Protein AF-A0A5N7ZAL5-F1 (afdb_monomer_lite)

Secondary structure (DSSP, 8-state):
-HHHHHHTT-HHHHHHHTTSTT--TT---TTS--HHHHHHT-SSS--HHHHHHHHTS---TT---GGG--HHHHHHHHT-HHHHHHHHHTT--TT---TT---HHHHHHHH-SS--HHHHHHHHTT--TT---TTS--HHHHHTSTTTTTTGGGSPP--

Structure (mmCIF, N/CA/C/O backbone):
data_AF-A0A5N7ZAL5-F1
#
_entry.id   AF-A0A5N7ZAL5-F1
#
loop_
_atom_site.group_PDB
_atom_site.id
_atom_site.type_symbol
_atom_site.label_atom_id
_atom_site.label_alt_id
_atom_site.label_comp_id
_atom_site.label_asym_id
_atom_site.label_entity_id
_atom_site.label_seq_id
_atom_site.pdbx_PDB_ins_code
_atom_site.Cartn_x
_atom_site.Cartn_y
_atom_site.Cartn_z
_atom_site.occupancy
_atom_site.B_iso_or_equiv
_atom_site.auth_seq_id
_atom_site.auth_comp_id
_atom_site.auth_asym_id
_atom_site.auth_atom_id
_atom_site.pdbx_PDB_model_num
ATOM 1 N N . MET A 1 1 ? -11.066 12.432 16.410 1.00 84.19 1 MET A N 1
ATOM 2 C CA . MET A 1 1 ? -10.609 11.643 17.571 1.00 84.19 1 MET A CA 1
ATOM 3 C C . MET A 1 1 ? -9.624 10.574 17.112 1.00 84.19 1 MET A C 1
ATOM 5 O O . MET A 1 1 ? -8.436 10.792 17.290 1.00 84.19 1 MET A O 1
ATOM 9 N N . ILE A 1 2 ? -10.057 9.547 16.366 1.00 93.25 2 ILE A N 1
ATOM 10 C CA . ILE A 1 2 ? -9.172 8.455 15.909 1.00 93.25 2 ILE A C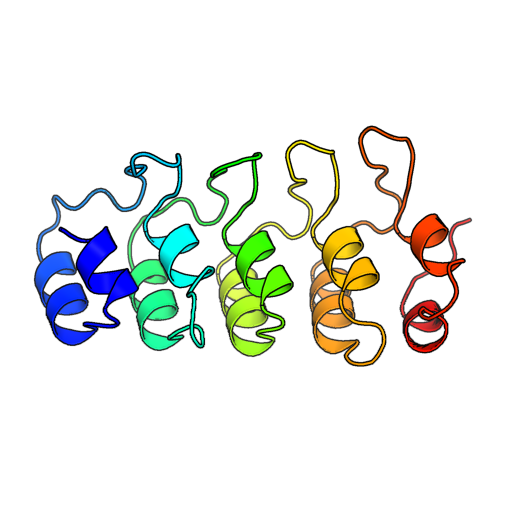A 1
ATOM 11 C C . ILE A 1 2 ? -7.933 8.910 15.117 1.00 93.25 2 ILE A C 1
ATOM 13 O O . ILE A 1 2 ? -6.821 8.481 15.402 1.00 93.25 2 ILE A O 1
ATOM 17 N N . PHE A 1 3 ? -8.080 9.867 14.194 1.00 94.62 3 PHE A N 1
ATOM 18 C CA . PHE A 1 3 ? -6.941 10.392 13.433 1.00 94.62 3 PHE A CA 1
ATOM 19 C C . PHE A 1 3 ? -5.859 11.019 14.319 1.00 94.62 3 PHE A C 1
ATOM 21 O O . PHE A 1 3 ? -4.676 10.802 14.083 1.00 94.62 3 PHE A O 1
ATOM 28 N N . SER A 1 4 ? -6.241 11.777 15.357 1.00 94.06 4 SER A N 1
ATOM 29 C CA . SER A 1 4 ? -5.247 12.396 16.240 1.00 94.06 4 SER A CA 1
ATOM 30 C C . SER A 1 4 ? -4.537 11.370 17.112 1.00 94.06 4 SER A C 1
ATOM 32 O O . SER A 1 4 ? -3.360 11.556 17.399 1.00 94.06 4 SER A O 1
ATOM 34 N N . ILE A 1 5 ? -5.240 10.308 17.512 1.00 94.62 5 ILE A N 1
ATOM 35 C CA . ILE A 1 5 ? -4.684 9.189 18.283 1.00 94.62 5 ILE A CA 1
ATOM 36 C C . ILE A 1 5 ? -3.604 8.480 17.459 1.00 94.62 5 ILE A C 1
ATOM 38 O O . ILE A 1 5 ? -2.496 8.271 17.952 1.00 94.62 5 ILE A O 1
ATOM 42 N N . ILE A 1 6 ? -3.893 8.197 16.183 1.00 95.62 6 ILE A N 1
ATOM 43 C CA . ILE A 1 6 ? -2.940 7.585 15.245 1.00 95.62 6 ILE A CA 1
ATOM 44 C C . ILE A 1 6 ? -1.721 8.491 15.041 1.00 95.62 6 ILE A C 1
ATOM 46 O O . ILE A 1 6 ? -0.596 8.049 15.244 1.00 95.62 6 ILE A O 1
ATOM 50 N N . ILE A 1 7 ? -1.927 9.778 14.731 1.00 94.19 7 ILE A N 1
ATOM 51 C CA . ILE A 1 7 ? -0.830 10.744 14.506 1.00 94.19 7 ILE A CA 1
ATOM 52 C C . ILE A 1 7 ? 0.083 10.862 15.734 1.00 94.19 7 ILE A C 1
ATOM 54 O O . ILE A 1 7 ? 1.298 11.004 15.606 1.00 94.19 7 ILE A O 1
ATOM 58 N N . LYS A 1 8 ? -0.493 10.810 16.937 1.00 94.56 8 LYS A N 1
ATOM 59 C CA . LYS A 1 8 ? 0.246 10.888 18.203 1.00 94.56 8 LYS A CA 1
ATOM 60 C C . LYS A 1 8 ? 0.810 9.539 18.664 1.00 94.56 8 LYS A C 1
ATOM 62 O O . LYS A 1 8 ? 1.398 9.489 19.741 1.00 94.56 8 LYS A O 1
ATOM 67 N N . ASN A 1 9 ? 0.649 8.468 17.883 1.00 93.62 9 ASN A N 1
ATOM 68 C CA . ASN A 1 9 ? 1.074 7.105 18.216 1.00 93.62 9 ASN A CA 1
ATOM 69 C C . ASN A 1 9 ? 0.516 6.581 19.556 1.00 93.62 9 ASN A C 1
ATOM 71 O O . ASN A 1 9 ? 1.202 5.895 20.315 1.00 93.62 9 ASN A O 1
ATOM 75 N N . GLN A 1 10 ? -0.739 6.901 19.873 1.00 95.50 10 GLN A N 1
ATOM 76 C CA . GLN A 1 10 ? -1.375 6.526 21.140 1.00 95.50 10 GLN A CA 1
ATOM 77 C C . GLN A 1 10 ? -2.030 5.136 21.051 1.00 95.50 10 GLN A C 1
ATOM 79 O O . GLN A 1 10 ? -3.248 5.009 21.130 1.00 95.50 10 GLN A O 1
ATOM 84 N N . LEU A 1 11 ? -1.220 4.080 20.897 1.00 95.44 11 LEU A N 1
ATOM 85 C CA . LEU A 1 11 ? -1.689 2.703 20.654 1.00 95.44 11 LEU A CA 1
ATOM 86 C C . LEU A 1 11 ? -2.735 2.204 21.670 1.00 95.44 11 LEU A C 1
ATOM 88 O O . LEU A 1 11 ? -3.736 1.618 21.274 1.00 95.44 11 LEU A O 1
ATOM 92 N N . ASN A 1 12 ? -2.540 2.449 22.968 1.00 96.19 12 ASN A N 1
ATOM 93 C CA . ASN A 1 12 ? -3.494 1.994 23.990 1.00 96.19 12 ASN A CA 1
ATOM 94 C C . ASN A 1 12 ? -4.850 2.703 23.872 1.00 96.19 12 ASN A C 1
ATOM 96 O O . ASN A 1 12 ? -5.886 2.058 23.974 1.00 96.19 12 ASN A O 1
ATOM 100 N N . GLU A 1 13 ? -4.833 4.013 23.613 1.00 96.12 13 GLU A N 1
ATOM 101 C CA . GLU A 1 13 ? -6.053 4.802 23.409 1.00 96.12 13 GLU A CA 1
ATOM 102 C C . GLU A 1 13 ? -6.761 4.372 22.118 1.00 96.12 13 GLU A C 1
ATOM 104 O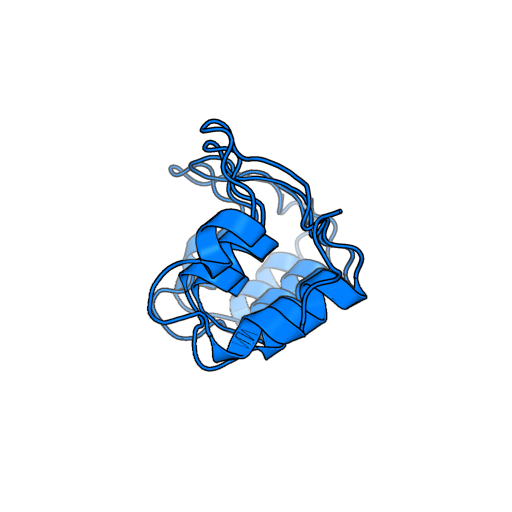 O . GLU A 1 13 ? -7.976 4.230 22.114 1.00 96.12 13 GLU A O 1
ATOM 109 N N . LEU A 1 14 ? -6.006 4.051 21.057 1.00 96.50 14 LEU A N 1
ATOM 110 C CA . LEU A 1 14 ? -6.559 3.458 19.837 1.00 96.50 14 LEU A CA 1
ATOM 111 C C . LEU A 1 14 ? -7.256 2.124 20.125 1.00 96.50 14 LEU A C 1
ATOM 113 O O . LEU A 1 14 ? -8.390 1.928 19.704 1.00 96.50 14 LEU A O 1
ATOM 117 N N . ILE A 1 15 ? -6.595 1.212 20.843 1.00 96.06 15 ILE A N 1
ATOM 118 C CA . ILE A 1 15 ? -7.163 -0.096 21.200 1.00 96.06 15 ILE A CA 1
ATOM 119 C C . ILE A 1 15 ? -8.433 0.071 22.039 1.00 96.06 15 ILE A C 1
ATOM 121 O O . ILE A 1 15 ? -9.385 -0.686 21.858 1.00 96.06 15 ILE A O 1
ATOM 125 N N . ASP A 1 16 ? -8.459 1.033 22.960 1.00 94.38 16 ASP A N 1
ATOM 126 C CA . ASP A 1 16 ? -9.639 1.314 23.775 1.00 94.38 16 ASP A CA 1
ATOM 127 C C . ASP A 1 16 ? -10.789 1.892 22.943 1.00 94.38 16 ASP A C 1
ATOM 129 O O . ASP A 1 16 ? -11.920 1.419 23.076 1.00 94.38 16 ASP A O 1
ATOM 133 N N . ASP A 1 17 ? -10.504 2.832 22.041 1.00 93.81 17 ASP A N 1
ATOM 134 C CA . ASP A 1 17 ? -11.487 3.401 21.116 1.00 93.81 17 ASP A CA 1
ATOM 135 C C . ASP A 1 17 ? -12.094 2.317 20.215 1.00 93.81 17 ASP A C 1
ATOM 137 O O . ASP A 1 17 ? -13.316 2.231 20.086 1.00 93.81 17 ASP A O 1
ATOM 141 N N . LEU A 1 18 ? -11.269 1.435 19.645 1.00 93.75 18 LEU A N 1
ATOM 142 C CA . LEU A 1 18 ? -11.706 0.372 18.728 1.00 93.75 18 LEU A CA 1
ATOM 143 C C . LEU A 1 18 ? -12.581 -0.710 19.377 1.00 93.75 18 LEU A C 1
ATOM 145 O O . LEU A 1 18 ? -13.210 -1.492 18.663 1.00 93.75 18 LEU A O 1
ATOM 149 N N . LYS A 1 19 ? -12.682 -0.754 20.712 1.00 92.31 19 LYS A N 1
ATOM 150 C CA . LYS A 1 19 ? -13.683 -1.592 21.404 1.00 92.31 19 LYS A CA 1
ATOM 151 C C . LYS A 1 19 ? -15.108 -1.086 21.182 1.00 92.31 19 LYS A C 1
ATOM 153 O O . LYS A 1 19 ? -16.060 -1.829 21.413 1.00 92.31 19 LYS A O 1
ATOM 158 N N . ASN A 1 20 ? -15.276 0.170 20.776 1.00 85.81 20 ASN A N 1
ATOM 159 C CA . ASN A 1 20 ? -16.566 0.729 20.407 1.00 85.81 20 ASN A CA 1
ATOM 160 C C . ASN A 1 20 ? -16.887 0.373 18.947 1.00 85.81 20 ASN A C 1
ATOM 162 O O . ASN A 1 20 ? -16.329 0.956 18.021 1.00 85.81 20 ASN A O 1
ATOM 166 N N . GLU A 1 21 ? -17.834 -0.545 18.742 1.00 73.06 21 GLU A N 1
ATOM 167 C CA . GLU A 1 21 ? -18.227 -1.061 17.416 1.00 73.06 21 GLU A CA 1
ATOM 168 C C . GLU A 1 21 ? -18.772 0.008 16.444 1.00 73.06 21 GLU A C 1
ATOM 170 O O . GLU A 1 21 ? -18.970 -0.272 15.267 1.00 73.06 21 GLU A O 1
ATOM 175 N N . ASN A 1 22 ? -18.998 1.244 16.903 1.00 85.25 22 ASN A N 1
ATOM 176 C CA . ASN A 1 22 ? -19.492 2.346 16.072 1.00 85.25 22 ASN A CA 1
ATOM 177 C C . ASN A 1 22 ? -18.392 3.155 15.362 1.00 85.25 22 ASN A C 1
ATOM 179 O O . ASN A 1 22 ? -18.703 4.158 14.714 1.00 85.25 22 ASN A O 1
ATOM 183 N N . ILE A 1 23 ? -17.114 2.794 15.509 1.00 90.69 23 ILE A N 1
ATOM 184 C CA . ILE A 1 23 ? -16.032 3.491 14.806 1.00 90.69 23 ILE A CA 1
ATOM 185 C C . ILE A 1 23 ? -15.996 3.059 13.340 1.00 90.69 23 ILE A C 1
ATOM 187 O O . ILE A 1 23 ? -15.694 1.914 13.018 1.00 90.69 23 ILE A O 1
ATOM 191 N N . ASP A 1 24 ? -16.239 4.014 12.444 1.00 94.25 24 ASP A N 1
ATOM 192 C CA . ASP A 1 24 ? -16.068 3.828 11.006 1.00 94.25 24 ASP A CA 1
ATOM 193 C C . ASP A 1 24 ? -14.602 4.051 10.598 1.00 94.25 24 ASP A C 1
ATOM 195 O O . ASP A 1 24 ? -14.127 5.187 10.499 1.00 94.25 24 ASP A O 1
ATOM 199 N N . LEU A 1 25 ? -13.884 2.956 10.338 1.00 96.19 25 LEU A N 1
ATOM 200 C CA . LEU A 1 25 ? -12.496 2.974 9.864 1.00 96.19 25 LEU A CA 1
ATOM 201 C C . LEU A 1 25 ? -12.338 3.343 8.385 1.00 96.19 25 LEU A C 1
ATOM 203 O O . LEU A 1 25 ? -11.210 3.462 7.907 1.00 96.19 25 LEU A O 1
ATOM 207 N N . ASN A 1 26 ? -13.439 3.580 7.674 1.00 97.00 26 ASN A N 1
ATOM 208 C CA . ASN A 1 26 ? -13.442 4.105 6.311 1.00 97.00 26 ASN A CA 1
ATOM 209 C C . ASN A 1 26 ? -13.802 5.591 6.254 1.00 97.00 26 ASN A C 1
ATOM 211 O O . ASN A 1 26 ? -13.745 6.194 5.177 1.00 97.00 26 ASN A O 1
ATOM 215 N N . GLN A 1 27 ? -14.129 6.206 7.397 1.00 96.06 27 GLN A N 1
ATOM 216 C CA . GLN A 1 27 ? -14.329 7.644 7.466 1.00 96.06 27 GLN A CA 1
ATOM 217 C C . GLN A 1 27 ? -13.069 8.352 6.963 1.00 96.06 27 GLN A C 1
ATOM 219 O O . GLN A 1 27 ? -11.949 8.019 7.347 1.00 96.06 27 GLN A O 1
ATO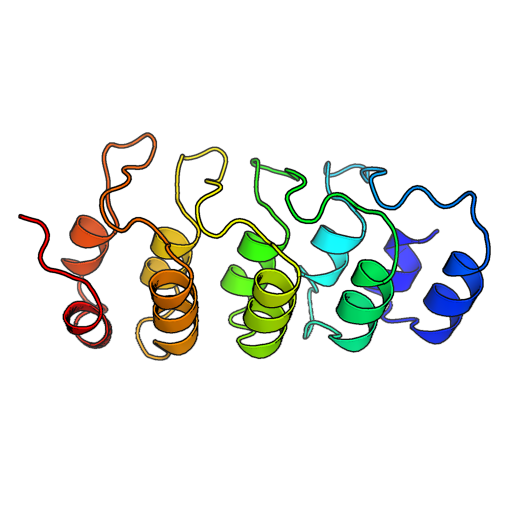M 224 N N . ARG A 1 28 ? -13.258 9.354 6.106 1.00 96.56 28 ARG A N 1
ATOM 225 C CA . ARG A 1 28 ? -12.173 10.181 5.575 1.00 96.56 28 ARG A CA 1
ATOM 226 C C . ARG A 1 28 ? -12.003 11.439 6.422 1.00 96.56 28 ARG A C 1
ATOM 228 O O . ARG A 1 28 ? -12.990 12.042 6.843 1.00 96.56 28 ARG A O 1
ATOM 235 N N . ASN A 1 29 ? -10.759 11.839 6.667 1.00 95.62 29 ASN A N 1
ATOM 236 C CA . ASN A 1 29 ? -10.450 13.143 7.250 1.00 95.62 29 ASN A CA 1
ATOM 237 C C . ASN A 1 29 ? -10.620 14.274 6.213 1.00 95.62 29 ASN A C 1
ATOM 239 O O . ASN A 1 29 ? -11.003 14.038 5.068 1.00 95.62 29 ASN A O 1
ATOM 243 N N . GLU A 1 30 ? -10.305 15.510 6.606 1.00 95.50 30 GLU A N 1
ATOM 244 C CA . GLU A 1 30 ? -10.399 16.700 5.742 1.00 95.50 30 GLU A CA 1
ATOM 245 C C . GLU A 1 30 ? -9.502 16.654 4.492 1.00 95.50 30 GLU A C 1
ATOM 247 O O . GLU A 1 30 ? -9.754 17.372 3.529 1.00 95.50 30 GLU A O 1
ATOM 252 N N . PHE A 1 31 ? -8.496 15.775 4.482 1.00 93.25 31 PHE A N 1
ATOM 253 C CA . PHE A 1 31 ? -7.609 15.537 3.345 1.00 93.25 31 PHE A CA 1
ATOM 254 C C . PHE A 1 31 ? -8.069 14.361 2.476 1.00 93.25 31 PHE A C 1
ATOM 256 O O . PHE A 1 31 ? -7.397 14.023 1.515 1.00 93.25 31 PHE A O 1
ATOM 263 N N . GLY A 1 32 ? -9.187 13.705 2.798 1.00 96.12 32 GLY A N 1
ATOM 264 C CA . GLY A 1 32 ? -9.670 12.540 2.054 1.00 96.12 32 GLY A CA 1
ATOM 265 C C . GLY A 1 32 ? -9.051 11.204 2.480 1.00 96.12 32 GLY A C 1
ATOM 266 O O . GLY A 1 32 ? -9.384 10.180 1.893 1.00 96.12 32 GLY A O 1
ATOM 267 N N . ASN A 1 33 ? -8.210 11.182 3.515 1.00 97.62 33 ASN A N 1
ATOM 268 C CA . ASN A 1 33 ? -7.498 9.988 3.974 1.00 97.62 33 ASN A CA 1
ATOM 269 C C . ASN A 1 33 ? -8.275 9.231 5.061 1.00 97.62 33 ASN A C 1
ATOM 271 O O . ASN A 1 33 ? -8.834 9.844 5.972 1.00 97.62 33 ASN A O 1
ATOM 275 N N . THR A 1 34 ? -8.268 7.898 4.996 1.00 98.31 34 THR A N 1
ATOM 276 C CA . THR A 1 34 ? -8.789 7.014 6.062 1.00 98.31 34 THR A CA 1
ATOM 277 C C . THR A 1 34 ? -7.766 6.847 7.199 1.00 98.31 34 THR A C 1
ATOM 279 O O . THR A 1 34 ? -6.589 7.176 7.016 1.00 98.31 34 THR A O 1
ATOM 282 N N . PRO A 1 35 ? -8.162 6.340 8.383 1.00 97.88 35 PRO A N 1
ATOM 283 C CA . PRO A 1 35 ? -7.242 5.987 9.464 1.00 97.88 35 PRO A CA 1
ATOM 284 C C . PRO A 1 35 ? -6.022 5.175 9.010 1.00 97.88 35 PRO A C 1
ATOM 286 O O . PRO A 1 35 ? -4.905 5.486 9.421 1.00 97.88 35 PRO A O 1
ATOM 289 N N . LEU A 1 36 ? -6.214 4.200 8.114 1.00 98.56 36 LEU A N 1
ATOM 290 C CA . LEU A 1 36 ? -5.123 3.364 7.614 1.00 98.56 36 LEU A CA 1
ATOM 291 C C . LEU A 1 36 ? -4.121 4.157 6.759 1.00 98.56 36 LEU A C 1
ATOM 293 O O . LEU A 1 36 ? -2.919 4.001 6.942 1.00 98.56 36 LEU A O 1
ATOM 297 N N . HIS A 1 37 ? -4.580 5.090 5.915 1.00 98.44 37 HIS A N 1
ATOM 298 C CA . HIS A 1 37 ? -3.672 6.002 5.202 1.00 98.44 37 HIS A CA 1
ATOM 299 C C . HIS A 1 37 ? -2.818 6.822 6.172 1.00 98.44 37 HIS A C 1
ATOM 301 O O . HIS A 1 37 ? -1.622 6.993 5.957 1.00 98.44 37 HIS A O 1
ATOM 307 N N . VAL A 1 38 ? -3.428 7.339 7.243 1.00 97.31 38 VAL A N 1
ATOM 308 C CA . VAL A 1 38 ? -2.719 8.157 8.237 1.00 97.31 38 VAL A CA 1
ATOM 309 C C . VAL A 1 38 ? -1.694 7.326 9.008 1.00 97.31 38 VAL A C 1
ATOM 311 O O . VAL A 1 38 ? -0.603 7.825 9.273 1.00 97.31 38 VAL A O 1
ATOM 314 N N . ALA A 1 39 ? -2.001 6.064 9.313 1.00 97.69 39 ALA A N 1
ATOM 315 C CA . ALA A 1 39 ? -1.044 5.143 9.921 1.00 97.69 39 ALA A CA 1
ATOM 316 C C . ALA A 1 39 ? 0.152 4.868 8.989 1.00 97.69 39 ALA A C 1
ATOM 318 O O . ALA A 1 39 ? 1.296 4.942 9.432 1.00 97.69 39 ALA A O 1
ATOM 319 N N . CYS A 1 40 ? -0.097 4.640 7.696 1.00 97.75 40 CYS A N 1
ATOM 320 C CA . CYS A 1 40 ? 0.942 4.356 6.699 1.00 97.75 40 CYS A CA 1
ATOM 321 C C . CYS A 1 40 ? 1.721 5.599 6.224 1.00 97.75 40 CYS A C 1
ATOM 323 O O . CYS A 1 40 ? 2.783 5.459 5.628 1.00 97.75 40 CYS A O 1
ATOM 325 N N . ASN A 1 41 ? 1.236 6.817 6.493 1.00 94.56 41 ASN A N 1
ATOM 326 C CA . ASN A 1 41 ? 1.886 8.076 6.106 1.00 94.56 41 ASN A CA 1
ATOM 327 C C . ASN A 1 41 ? 2.357 8.905 7.315 1.00 94.56 41 ASN A C 1
ATOM 329 O O . ASN A 1 41 ? 2.208 10.129 7.353 1.00 94.56 41 ASN A O 1
ATOM 333 N N . SER A 1 42 ? 2.921 8.243 8.327 1.00 87.31 42 SER A N 1
ATOM 334 C CA . SER A 1 42 ? 3.497 8.918 9.495 1.00 87.31 42 SER A CA 1
ATOM 335 C C . SER A 1 42 ? 4.588 9.918 9.083 1.00 87.31 42 SER A C 1
ATOM 337 O O . SER A 1 42 ? 5.398 9.665 8.187 1.00 87.31 42 SER A O 1
ATOM 339 N N . ILE A 1 43 ? 4.629 11.076 9.747 1.00 80.25 43 ILE A N 1
ATOM 340 C CA . ILE A 1 43 ? 5.735 12.041 9.599 1.00 80.25 43 ILE A CA 1
ATOM 341 C C . ILE A 1 43 ? 7.026 11.553 10.276 1.00 80.25 43 ILE A C 1
ATOM 343 O O . ILE A 1 43 ? 8.101 12.075 9.992 1.00 80.25 43 ILE A O 1
ATOM 347 N N . TYR A 1 44 ? 6.909 10.574 11.174 1.00 81.56 44 TYR A N 1
ATOM 348 C CA . TYR A 1 44 ? 8.017 9.865 11.809 1.00 81.56 44 TYR A CA 1
ATOM 349 C C . TYR A 1 44 ? 8.154 8.474 11.163 1.00 81.56 44 TYR A C 1
ATOM 351 O O . TYR A 1 44 ? 7.804 8.294 10.000 1.00 81.56 44 TYR A O 1
ATOM 359 N N . ALA A 1 45 ? 8.631 7.478 11.910 1.00 87.00 45 ALA A N 1
ATOM 360 C CA . ALA A 1 45 ? 8.489 6.080 11.513 1.00 87.00 45 ALA A CA 1
ATOM 361 C C . ALA A 1 45 ? 7.013 5.646 11.566 1.00 87.00 45 ALA A C 1
ATOM 363 O O . ALA A 1 45 ? 6.226 6.185 12.360 1.00 87.00 45 ALA A O 1
ATOM 364 N N . ILE A 1 46 ? 6.640 4.680 10.725 1.00 92.69 46 ILE A N 1
ATOM 365 C CA . ILE A 1 46 ? 5.334 4.030 10.813 1.00 92.69 46 ILE A CA 1
ATOM 366 C C . ILE A 1 46 ? 5.322 3.161 12.075 1.00 92.69 46 ILE A C 1
ATOM 368 O O . ILE A 1 46 ? 6.263 2.424 12.358 1.00 92.69 46 ILE A O 1
ATOM 372 N N . ASN A 1 47 ? 4.254 3.266 12.863 1.00 95.81 47 ASN A N 1
ATOM 373 C CA . ASN A 1 47 ? 4.021 2.361 13.980 1.00 95.81 47 ASN A CA 1
ATOM 374 C C . ASN A 1 47 ? 3.266 1.135 13.456 1.00 95.81 47 ASN A C 1
ATOM 376 O O . ASN A 1 47 ? 2.061 1.200 13.199 1.00 95.81 47 ASN A O 1
ATOM 380 N N . LYS A 1 48 ? 3.988 0.029 13.273 1.00 96.75 48 LYS A N 1
ATOM 381 C CA . LYS A 1 48 ? 3.418 -1.210 12.739 1.00 96.75 48 LYS A CA 1
ATOM 382 C C . LYS A 1 48 ? 2.322 -1.789 13.624 1.00 96.75 48 LYS A C 1
ATOM 384 O O . LYS A 1 48 ? 1.332 -2.277 13.090 1.00 96.75 48 LYS A O 1
ATOM 389 N N . GLU A 1 49 ? 2.425 -1.667 14.949 1.00 97.88 49 GLU A N 1
ATOM 390 C CA . GLU A 1 49 ? 1.387 -2.172 15.848 1.00 97.88 49 GLU A CA 1
ATOM 391 C C . GLU A 1 49 ? 0.058 -1.436 15.630 1.00 97.88 49 GLU A C 1
ATOM 393 O O . GLU A 1 49 ? -1.005 -2.048 15.708 1.00 97.88 49 GLU A O 1
ATOM 398 N N . ILE A 1 50 ? 0.095 -0.139 15.304 1.00 98.00 50 ILE A N 1
ATOM 399 C CA . ILE A 1 50 ? -1.103 0.619 14.917 1.00 98.00 50 ILE A CA 1
ATOM 400 C C . ILE A 1 50 ? -1.684 0.087 13.604 1.00 98.00 50 ILE A C 1
ATOM 402 O O . ILE A 1 50 ? -2.895 -0.114 13.527 1.00 98.00 50 ILE A O 1
ATOM 406 N N . VAL A 1 51 ? -0.849 -0.161 12.591 1.00 98.50 51 VAL A N 1
ATOM 407 C CA . VAL A 1 51 ? -1.296 -0.723 11.303 1.00 98.50 51 VAL A CA 1
ATOM 408 C C . VAL A 1 51 ? -1.958 -2.087 11.518 1.00 98.50 51 VAL A C 1
ATOM 410 O O . VAL A 1 51 ? -3.104 -2.284 11.120 1.00 98.50 51 VAL A O 1
ATOM 413 N N . GLU A 1 52 ? -1.292 -2.998 12.225 1.00 98.56 52 GLU A N 1
ATOM 414 C CA . GLU A 1 52 ? -1.816 -4.330 12.542 1.00 98.56 52 GLU A CA 1
ATOM 415 C C . GLU A 1 52 ? -3.105 -4.281 13.364 1.00 98.56 52 GLU A C 1
ATOM 417 O O . GLU A 1 52 ? -4.002 -5.099 13.162 1.00 98.56 52 GLU A O 1
ATOM 422 N N . VAL A 1 53 ? -3.211 -3.353 14.320 1.00 97.94 53 VAL A N 1
ATOM 423 C CA . VAL A 1 53 ? -4.436 -3.175 15.104 1.00 97.94 53 VAL A CA 1
ATOM 424 C C . VAL A 1 53 ? -5.581 -2.721 14.209 1.00 97.94 53 VAL A C 1
ATOM 426 O O . VAL A 1 53 ? -6.652 -3.307 14.304 1.00 97.94 53 VAL A O 1
ATOM 429 N N . LEU A 1 54 ? -5.374 -1.753 13.313 1.00 97.94 54 LEU A N 1
ATOM 430 C CA . LEU A 1 54 ? -6.420 -1.312 12.384 1.00 97.94 54 LEU A CA 1
ATOM 431 C C . LEU A 1 54 ? -6.874 -2.447 11.455 1.00 97.94 54 LEU A C 1
ATOM 433 O O . LEU A 1 54 ? -8.074 -2.642 11.284 1.00 97.94 54 LEU A O 1
ATOM 437 N N . LEU A 1 55 ? -5.936 -3.231 10.912 1.00 98.38 55 LEU A N 1
ATOM 438 C CA . LEU A 1 55 ? -6.220 -4.334 9.981 1.00 98.38 55 LEU A CA 1
ATOM 439 C C . LEU A 1 55 ? -7.010 -5.498 10.606 1.00 98.38 55 LEU A C 1
ATOM 441 O O . LEU A 1 55 ? -7.615 -6.288 9.886 1.00 98.38 55 LEU A O 1
ATOM 445 N N . LYS A 1 56 ? -7.067 -5.597 11.941 1.00 96.94 56 LYS A N 1
ATOM 446 C CA . LYS A 1 56 ? -7.915 -6.581 12.645 1.00 96.94 56 LYS A CA 1
ATOM 447 C C . LYS A 1 56 ? -9.405 -6.231 12.615 1.00 96.94 56 LYS A C 1
ATOM 449 O O . LYS A 1 56 ? -10.221 -7.041 13.055 1.00 96.94 56 LYS A O 1
ATOM 454 N N . HIS A 1 57 ? -9.764 -5.046 12.130 1.00 95.88 57 HIS A N 1
ATOM 455 C CA . HIS A 1 57 ? -11.138 -4.566 12.054 1.00 95.88 57 HIS A CA 1
ATOM 456 C C . HIS A 1 57 ? -11.595 -4.411 10.595 1.00 95.88 57 HIS A C 1
ATOM 458 O O . HIS A 1 57 ? -10.766 -4.225 9.706 1.00 95.88 57 HIS A O 1
ATOM 464 N N . PRO A 1 58 ? -12.914 -4.455 10.323 1.00 95.06 58 PRO A N 1
ATOM 465 C CA . PRO A 1 58 ? -13.432 -4.230 8.979 1.00 95.06 58 PRO A CA 1
ATOM 466 C C . PRO A 1 58 ? -13.080 -2.827 8.470 1.00 95.06 58 PRO A C 1
ATOM 468 O O . PRO A 1 58 ? -13.538 -1.821 9.014 1.00 95.06 58 PRO A O 1
ATOM 471 N N . LEU A 1 59 ? -12.290 -2.770 7.404 1.00 97.56 59 LEU A N 1
ATOM 472 C CA . LEU A 1 59 ? -11.941 -1.554 6.678 1.00 97.56 59 LEU A CA 1
ATOM 473 C C . LEU A 1 59 ? -11.673 -1.884 5.207 1.00 97.56 59 LEU A C 1
ATOM 475 O O . LEU A 1 59 ? -11.490 -3.045 4.840 1.00 97.56 59 LEU A O 1
ATOM 479 N N . ASP A 1 60 ? -11.650 -0.861 4.367 1.00 98.56 60 ASP A N 1
ATOM 480 C CA . ASP A 1 60 ? -11.188 -0.947 2.989 1.00 98.56 60 ASP A CA 1
ATOM 481 C C . ASP A 1 60 ? -9.675 -0.690 2.947 1.00 98.56 60 ASP A C 1
ATOM 483 O O . ASP A 1 60 ? -9.213 0.453 3.023 1.00 98.56 60 ASP A O 1
ATOM 487 N N . ILE A 1 61 ? -8.895 -1.770 2.843 1.00 98.75 61 ILE A N 1
ATOM 488 C CA . ILE A 1 61 ? -7.426 -1.712 2.763 1.00 98.75 61 ILE A CA 1
ATOM 489 C C . ILE A 1 61 ? -6.947 -0.997 1.491 1.00 98.75 61 ILE A C 1
ATOM 491 O O . ILE A 1 61 ? -5.851 -0.441 1.464 1.00 98.75 61 ILE A O 1
ATOM 495 N N . ASN A 1 62 ? -7.800 -0.963 0.466 1.00 98.75 62 ASN A N 1
ATOM 496 C CA . ASN A 1 62 ? -7.543 -0.400 -0.854 1.00 98.75 62 ASN A CA 1
ATOM 497 C C . ASN A 1 62 ? -8.225 0.961 -1.050 1.00 98.75 62 ASN A C 1
ATOM 499 O O . ASN A 1 62 ? -8.313 1.455 -2.178 1.00 98.75 62 ASN A O 1
ATOM 503 N N . ALA A 1 63 ? -8.700 1.576 0.039 1.00 98.56 63 ALA A N 1
ATOM 504 C CA . ALA A 1 63 ? -9.330 2.883 -0.009 1.00 98.56 63 ALA A CA 1
ATOM 505 C C . ALA A 1 63 ? -8.424 3.885 -0.736 1.00 98.56 63 ALA A C 1
ATOM 507 O O . ALA A 1 63 ? -7.216 3.913 -0.527 1.00 98.56 63 ALA A O 1
ATOM 508 N N . ARG A 1 64 ? -9.026 4.727 -1.580 1.00 98.19 64 ARG A N 1
ATOM 509 C CA . ARG A 1 64 ? -8.328 5.791 -2.316 1.00 98.19 64 ARG A CA 1
ATOM 510 C C . ARG A 1 64 ? -8.429 7.104 -1.550 1.00 98.19 64 ARG A C 1
ATOM 512 O O . ARG A 1 64 ? -9.542 7.612 -1.357 1.00 98.19 64 ARG A O 1
ATOM 519 N N . GLY A 1 65 ? -7.286 7.596 -1.082 1.00 97.12 65 GLY A N 1
ATOM 520 C CA . GLY A 1 65 ? -7.128 8.829 -0.319 1.00 97.12 65 GLY A CA 1
ATOM 521 C C . GLY A 1 65 ? -6.949 10.071 -1.194 1.00 97.12 65 GLY A C 1
ATOM 522 O O . GLY A 1 65 ? -7.551 10.193 -2.264 1.00 97.12 65 GLY A O 1
ATOM 523 N N . ILE A 1 66 ? -6.128 11.015 -0.724 1.00 96.38 66 ILE A N 1
ATOM 524 C CA . ILE A 1 66 ? -5.703 12.167 -1.538 1.00 96.38 66 ILE A CA 1
ATOM 525 C C . ILE A 1 66 ? -4.893 11.696 -2.747 1.00 96.38 66 ILE A C 1
ATOM 527 O O . ILE A 1 66 ? -4.103 10.760 -2.640 1.00 96.38 66 ILE A O 1
ATOM 531 N N . ASP A 1 67 ? -5.119 12.342 -3.894 1.00 96.62 67 ASP A N 1
ATOM 532 C CA . ASP A 1 67 ? -4.507 11.997 -5.183 1.00 96.62 67 ASP A CA 1
ATOM 533 C C . ASP A 1 67 ? -4.667 10.524 -5.555 1.00 96.62 67 ASP A C 1
ATOM 535 O O . ASP A 1 67 ? -3.847 9.969 -6.285 1.00 96.62 67 ASP A O 1
ATOM 539 N N . ASP A 1 68 ? -5.755 9.906 -5.080 1.00 97.81 68 ASP A N 1
ATOM 540 C CA . ASP A 1 68 ? -6.100 8.513 -5.331 1.00 97.81 68 ASP A CA 1
ATOM 541 C C . ASP A 1 68 ? -5.092 7.481 -4.775 1.00 97.81 68 ASP A C 1
ATOM 543 O O . ASP A 1 68 ? -5.190 6.285 -5.065 1.00 97.81 68 ASP A O 1
ATOM 547 N N . CYS A 1 69 ? -4.157 7.927 -3.933 1.00 98.19 69 CYS A N 1
ATOM 548 C CA . CYS A 1 69 ? -3.150 7.087 -3.294 1.00 98.19 69 CYS A CA 1
ATOM 549 C C . CYS A 1 69 ? -3.780 6.132 -2.275 1.00 98.19 69 CYS A C 1
ATOM 551 O O . CYS A 1 69 ? -4.671 6.525 -1.522 1.00 98.19 69 CYS A O 1
ATOM 553 N N . THR A 1 70 ? -3.286 4.894 -2.221 1.00 98.69 70 THR A N 1
ATOM 554 C CA . THR A 1 70 ? -3.704 3.866 -1.253 1.00 98.69 70 THR A CA 1
ATOM 555 C C . THR A 1 70 ? -2.819 3.875 0.002 1.00 98.69 70 THR A C 1
ATOM 557 O O . THR A 1 70 ? -1.745 4.488 0.009 1.00 98.69 70 THR A O 1
ATOM 560 N N . PRO A 1 71 ? -3.187 3.158 1.080 1.00 98.62 71 PRO A N 1
ATOM 561 C CA . PRO A 1 71 ? -2.277 2.939 2.202 1.00 98.62 71 PRO A CA 1
ATOM 562 C C . PRO A 1 71 ? -0.965 2.254 1.789 1.00 98.62 71 PRO A C 1
ATOM 564 O O . PRO A 1 71 ? 0.096 2.627 2.290 1.00 98.62 71 PRO A O 1
ATOM 567 N N . LEU A 1 72 ? -1.022 1.321 0.828 1.00 98.69 72 LEU A N 1
ATOM 568 C CA . LEU A 1 72 ? 0.161 0.666 0.260 1.00 98.69 72 LEU A CA 1
ATOM 569 C C . LEU A 1 72 ? 1.091 1.674 -0.425 1.00 98.69 72 LEU A C 1
ATOM 571 O O . LEU A 1 72 ? 2.292 1.650 -0.168 1.00 98.69 72 LEU A O 1
ATOM 575 N N . TYR A 1 73 ? 0.544 2.603 -1.218 1.00 98.00 73 TYR A N 1
ATOM 576 C CA . TYR A 1 73 ? 1.328 3.685 -1.824 1.00 98.00 73 TYR A CA 1
ATOM 577 C C . TYR A 1 73 ? 2.112 4.472 -0.765 1.00 98.00 73 TYR A C 1
ATOM 579 O O . TYR A 1 73 ? 3.301 4.735 -0.937 1.00 98.00 73 TYR A O 1
ATOM 587 N N . TYR A 1 74 ? 1.475 4.821 0.358 1.00 97.19 74 TYR A N 1
ATOM 588 C CA . TYR A 1 74 ? 2.157 5.555 1.424 1.00 97.19 74 TYR A CA 1
ATOM 589 C C . TYR A 1 74 ? 3.251 4.741 2.112 1.00 97.19 74 TYR A C 1
ATOM 591 O O . TYR A 1 74 ? 4.333 5.281 2.328 1.00 97.19 74 TYR A O 1
ATOM 599 N N . ALA A 1 75 ? 3.008 3.464 2.413 1.00 97.19 75 ALA A N 1
ATOM 600 C CA . ALA A 1 75 ? 4.025 2.593 3.003 1.00 97.19 75 ALA A CA 1
ATOM 601 C C . ALA A 1 75 ? 5.248 2.441 2.081 1.00 97.19 75 ALA A C 1
ATOM 603 O O . ALA A 1 75 ? 6.385 2.553 2.544 1.00 97.19 75 ALA A O 1
ATOM 604 N N . ILE A 1 76 ? 5.013 2.295 0.770 1.00 96.56 76 ILE A N 1
ATOM 605 C CA . ILE A 1 76 ? 6.068 2.292 -0.251 1.00 96.56 76 ILE A CA 1
ATOM 606 C C . ILE A 1 76 ? 6.819 3.617 -0.232 1.00 96.56 76 ILE A C 1
ATOM 608 O O . ILE A 1 76 ? 8.034 3.609 -0.118 1.00 96.56 76 ILE A O 1
ATOM 612 N N . GLY A 1 77 ? 6.122 4.755 -0.246 1.00 94.06 77 GLY A N 1
ATOM 613 C CA . GLY A 1 77 ? 6.756 6.075 -0.208 1.00 94.06 77 GLY A CA 1
ATOM 614 C C . GLY A 1 77 ? 7.598 6.351 1.045 1.00 94.06 77 GLY A C 1
ATOM 615 O O . GLY A 1 77 ? 8.410 7.276 1.053 1.00 94.06 77 GLY A O 1
ATOM 616 N N . LYS A 1 78 ? 7.416 5.564 2.111 1.00 92.81 78 LYS A N 1
ATOM 617 C CA . LYS A 1 78 ? 8.232 5.607 3.334 1.00 92.81 78 LYS A CA 1
ATOM 618 C C . LYS A 1 78 ? 9.393 4.614 3.333 1.00 92.81 78 LYS A C 1
ATOM 620 O O . LYS A 1 78 ? 10.250 4.730 4.205 1.00 92.81 78 LYS A O 1
ATOM 625 N N . GLY A 1 79 ? 9.432 3.675 2.389 1.00 93.56 79 GLY A N 1
ATOM 626 C CA . GLY A 1 79 ? 10.446 2.621 2.331 1.00 93.56 79 GLY A CA 1
ATOM 627 C C . GLY A 1 79 ? 10.335 1.614 3.475 1.00 93.56 79 GLY A C 1
ATOM 628 O O . GLY A 1 79 ? 11.334 1.021 3.870 1.00 93.56 79 GLY A O 1
ATOM 629 N N . ASP A 1 80 ? 9.147 1.462 4.067 1.00 94.44 80 ASP A N 1
ATOM 630 C CA . ASP A 1 80 ? 8.950 0.563 5.203 1.00 94.44 80 ASP A CA 1
ATOM 631 C C . ASP A 1 80 ? 8.604 -0.846 4.709 1.00 94.44 80 ASP A C 1
ATOM 633 O O . ASP A 1 80 ? 7.436 -1.200 4.531 1.00 94.44 80 ASP A O 1
ATOM 637 N N . ASN A 1 81 ? 9.647 -1.641 4.462 1.00 95.31 81 ASN A N 1
ATOM 638 C CA . ASN A 1 81 ? 9.535 -3.004 3.934 1.00 95.31 81 ASN A CA 1
ATOM 639 C C . ASN A 1 81 ? 8.597 -3.885 4.783 1.00 95.31 81 ASN A C 1
ATOM 641 O O . ASN A 1 81 ? 7.857 -4.701 4.236 1.00 95.31 81 ASN A O 1
ATOM 645 N N . GLU A 1 82 ? 8.606 -3.712 6.111 1.00 96.88 82 GLU A N 1
ATOM 646 C CA . GLU A 1 82 ? 7.776 -4.499 7.030 1.00 96.88 82 GLU A CA 1
ATOM 647 C C . GLU A 1 82 ? 6.296 -4.127 6.881 1.00 96.88 82 GLU A C 1
ATOM 649 O O . GLU A 1 82 ? 5.447 -5.005 6.738 1.00 96.88 82 GLU A O 1
ATOM 654 N N . VAL A 1 83 ? 5.971 -2.833 6.838 1.00 98.25 83 VAL A N 1
ATOM 655 C CA . VAL A 1 83 ? 4.581 -2.380 6.665 1.00 98.25 83 VAL A CA 1
ATOM 656 C C . VAL A 1 83 ? 4.053 -2.692 5.265 1.00 98.25 83 VAL A C 1
ATOM 658 O O . VAL A 1 83 ? 2.884 -3.055 5.129 1.00 98.25 83 VAL A O 1
ATOM 661 N N . VAL A 1 84 ? 4.892 -2.599 4.229 1.00 98.25 84 VAL A N 1
ATOM 662 C CA . VAL A 1 84 ? 4.534 -3.036 2.869 1.00 98.25 84 VAL A CA 1
ATOM 663 C C . VAL A 1 84 ? 4.142 -4.513 2.872 1.00 98.25 84 VAL A C 1
ATOM 665 O O . VAL A 1 84 ? 3.062 -4.846 2.382 1.00 98.25 84 VAL A O 1
ATOM 668 N N . GLN A 1 85 ? 4.961 -5.379 3.479 1.00 98.50 85 GLN A N 1
ATOM 669 C CA . GLN A 1 85 ? 4.645 -6.802 3.608 1.00 98.50 85 GLN A CA 1
ATOM 670 C C . GLN A 1 85 ? 3.329 -7.022 4.364 1.00 98.50 85 GLN A C 1
ATOM 672 O O . GLN A 1 85 ? 2.466 -7.746 3.877 1.00 98.50 85 GLN A O 1
ATOM 677 N N . ILE A 1 86 ? 3.135 -6.355 5.509 1.00 98.75 86 ILE A N 1
ATOM 678 C CA . ILE A 1 86 ? 1.907 -6.472 6.314 1.00 98.75 86 ILE A CA 1
ATOM 679 C C . ILE A 1 86 ? 0.666 -6.124 5.484 1.00 98.75 86 ILE A C 1
ATOM 681 O O . ILE A 1 86 ? -0.339 -6.831 5.554 1.00 98.75 86 ILE A O 1
ATOM 685 N N . LEU A 1 87 ? 0.705 -5.044 4.701 1.00 98.81 87 LEU A N 1
ATOM 686 C CA . LEU A 1 87 ? -0.430 -4.641 3.870 1.00 98.81 87 LEU A CA 1
ATOM 687 C C . LEU A 1 87 ? -0.719 -5.669 2.769 1.00 98.81 87 LEU A C 1
ATOM 689 O O . LEU A 1 87 ? -1.878 -6.039 2.580 1.00 98.81 87 LEU A O 1
ATOM 693 N N . ILE A 1 88 ? 0.316 -6.154 2.080 1.00 98.75 88 ILE A N 1
ATOM 694 C CA . ILE A 1 88 ? 0.189 -7.179 1.033 1.00 98.75 88 ILE A CA 1
ATOM 695 C C . ILE A 1 88 ? -0.387 -8.479 1.613 1.00 98.75 88 ILE A C 1
ATOM 697 O O . ILE A 1 88 ? -1.363 -9.006 1.078 1.00 98.75 88 ILE A O 1
ATOM 701 N N . ASP A 1 89 ? 0.126 -8.938 2.757 1.00 98.62 89 ASP A N 1
ATOM 702 C CA . ASP A 1 89 ? -0.350 -10.146 3.449 1.00 98.62 89 ASP A CA 1
ATOM 703 C C . 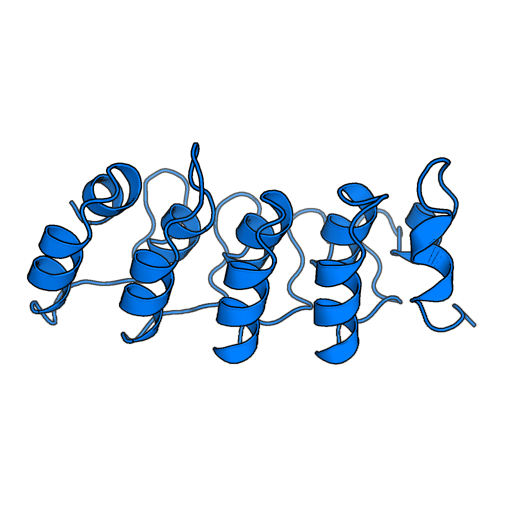ASP A 1 89 ? -1.825 -10.045 3.874 1.00 98.62 89 ASP A C 1
ATOM 705 O O . ASP A 1 89 ? -2.514 -11.058 4.003 1.00 98.62 89 ASP A O 1
ATOM 709 N N . ASN A 1 90 ? -2.327 -8.821 4.072 1.00 98.69 90 ASN A N 1
ATOM 710 C CA . ASN A 1 90 ? -3.724 -8.537 4.406 1.00 98.69 90 ASN A CA 1
ATOM 711 C C . ASN A 1 90 ? -4.584 -8.173 3.179 1.00 98.69 90 ASN A C 1
ATOM 713 O O . ASN A 1 90 ? -5.726 -7.737 3.334 1.00 98.69 90 ASN A O 1
ATOM 717 N N . GLY A 1 91 ? -4.076 -8.389 1.962 1.00 98.31 91 GLY A N 1
ATOM 718 C CA . GLY A 1 91 ? -4.846 -8.271 0.722 1.00 98.31 91 GLY A CA 1
ATOM 719 C C . GLY A 1 91 ? -4.850 -6.880 0.086 1.00 98.31 91 GLY A C 1
ATOM 720 O O . GLY A 1 91 ? -5.780 -6.560 -0.660 1.00 98.31 91 GLY A O 1
ATOM 721 N N . ALA A 1 92 ? -3.844 -6.047 0.365 1.00 98.75 92 ALA A N 1
ATOM 722 C CA . ALA A 1 92 ? -3.643 -4.819 -0.395 1.00 98.75 92 ALA A CA 1
ATOM 723 C C . ALA A 1 92 ? -3.357 -5.151 -1.869 1.00 98.75 92 ALA A C 1
ATOM 725 O O . ALA A 1 92 ? -2.517 -5.995 -2.179 1.00 98.75 92 ALA A O 1
ATOM 726 N N . ASP A 1 93 ? -4.054 -4.479 -2.780 1.00 98.75 93 ASP A N 1
ATOM 727 C CA . ASP A 1 93 ? -3.869 -4.657 -4.217 1.00 98.75 93 ASP A CA 1
ATOM 728 C C . ASP A 1 93 ? -2.626 -3.885 -4.682 1.00 98.75 93 ASP A C 1
ATOM 730 O O . ASP A 1 93 ? -2.558 -2.653 -4.624 1.00 98.75 93 ASP A O 1
ATOM 734 N N . VAL A 1 94 ? -1.635 -4.639 -5.161 1.00 98.69 94 VAL A N 1
ATOM 735 C CA . VAL A 1 94 ? -0.325 -4.143 -5.605 1.00 98.69 94 VAL A CA 1
ATOM 736 C C . VAL A 1 94 ? -0.353 -3.416 -6.954 1.00 98.69 94 VAL A C 1
ATOM 738 O O . VAL A 1 94 ? 0.681 -2.909 -7.387 1.00 98.69 94 VAL A O 1
ATOM 741 N N . ASN A 1 95 ? -1.510 -3.337 -7.618 1.00 98.38 95 ASN A N 1
ATOM 742 C CA . ASN A 1 95 ? -1.665 -2.726 -8.940 1.00 98.38 95 ASN A CA 1
ATOM 743 C C . ASN A 1 95 ? -2.528 -1.457 -8.949 1.00 98.38 95 ASN A C 1
ATOM 745 O O . ASN A 1 95 ? -2.664 -0.834 -10.003 1.00 98.38 95 ASN A O 1
ATOM 749 N N . ILE A 1 96 ? -3.107 -1.038 -7.817 1.00 98.50 96 ILE A N 1
ATOM 750 C CA . ILE A 1 96 ? -3.958 0.162 -7.781 1.00 98.50 96 ILE A CA 1
ATOM 751 C C . ILE A 1 96 ? -3.114 1.417 -8.033 1.00 98.50 96 ILE A C 1
ATOM 753 O O . ILE A 1 96 ? -2.269 1.749 -7.198 1.00 98.50 96 ILE A O 1
ATOM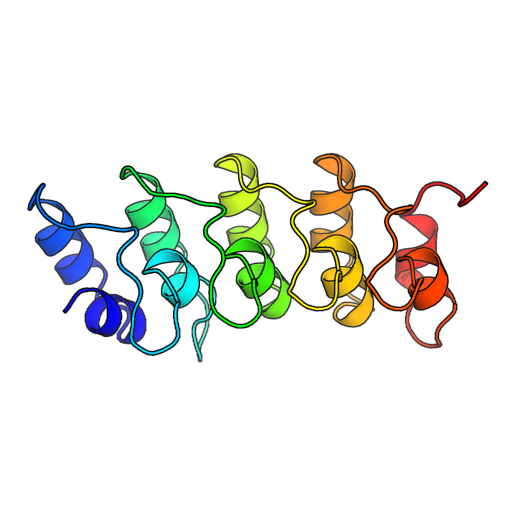 757 N N . PRO A 1 97 ? -3.358 2.159 -9.130 1.00 98.06 97 PRO A N 1
ATOM 758 C CA . PRO A 1 97 ? -2.558 3.326 -9.446 1.00 98.06 97 PRO A CA 1
ATOM 759 C C . PRO A 1 97 ? -3.046 4.582 -8.716 1.00 98.06 97 PRO A C 1
ATOM 761 O O . PRO A 1 97 ? -4.240 4.712 -8.410 1.00 98.06 97 PRO A O 1
ATOM 764 N N . ASP A 1 98 ? -2.139 5.535 -8.513 1.00 98.06 98 ASP A N 1
ATOM 765 C CA . ASP A 1 98 ? -2.472 6.897 -8.079 1.00 98.06 98 ASP A CA 1
ATOM 766 C C . ASP A 1 98 ? -3.270 7.671 -9.160 1.00 98.06 98 ASP A C 1
ATOM 768 O O . ASP A 1 98 ? -3.585 7.159 -10.242 1.00 98.06 98 ASP A O 1
ATOM 772 N N . SER A 1 99 ? -3.604 8.934 -8.890 1.00 98.19 99 SER A N 1
ATOM 773 C CA . SER A 1 99 ? -4.323 9.813 -9.832 1.00 98.19 99 SER A CA 1
ATOM 774 C C . SER A 1 99 ? -3.550 10.121 -11.122 1.00 98.19 99 SER A C 1
ATOM 776 O O . SER A 1 99 ? -4.151 10.506 -12.131 1.00 98.19 99 SER A O 1
ATOM 778 N N . TYR A 1 100 ? -2.231 9.924 -11.132 1.00 97.69 100 TYR A N 1
ATOM 779 C CA . TYR A 1 100 ? -1.372 10.069 -12.306 1.00 97.69 100 TYR A CA 1
ATOM 780 C C . TYR A 1 100 ? -1.225 8.760 -13.090 1.00 97.69 100 TYR A C 1
ATOM 782 O O . TYR A 1 100 ? -0.609 8.747 -14.161 1.00 97.69 100 TYR A O 1
ATOM 790 N N . GLY A 1 101 ? -1.820 7.670 -12.608 1.00 98.00 101 GLY A N 1
ATOM 791 C CA . GLY A 1 101 ? -1.708 6.348 -13.206 1.00 98.00 101 GLY A CA 1
ATOM 792 C C . GLY A 1 101 ? -0.436 5.600 -12.793 1.00 98.00 101 GLY A C 1
ATOM 793 O O . GLY A 1 101 ? -0.170 4.541 -13.358 1.00 98.00 101 GLY A O 1
ATOM 794 N N . ASN A 1 102 ? 0.373 6.129 -11.869 1.00 97.62 102 ASN A N 1
ATOM 795 C CA . ASN A 1 102 ? 1.575 5.438 -11.408 1.00 97.62 102 ASN A CA 1
ATOM 796 C C . ASN A 1 102 ? 1.171 4.247 -10.549 1.00 97.62 102 ASN A C 1
ATOM 798 O O . ASN A 1 102 ? 0.426 4.397 -9.580 1.00 97.62 102 ASN A O 1
ATOM 802 N N . THR A 1 103 ? 1.668 3.064 -10.900 1.00 97.81 103 THR A N 1
ATOM 803 C CA . THR A 1 103 ? 1.452 1.860 -10.097 1.00 97.81 103 THR A CA 1
ATOM 804 C C . THR A 1 103 ? 2.369 1.858 -8.874 1.00 97.81 103 THR A C 1
ATOM 806 O O . THR A 1 103 ? 3.428 2.493 -8.907 1.00 97.81 103 THR A O 1
ATOM 809 N N . PRO A 1 104 ? 2.041 1.084 -7.825 1.00 97.62 104 PRO A N 1
ATOM 810 C CA . PRO A 1 104 ? 2.934 0.867 -6.688 1.00 97.62 104 PRO A CA 1
ATOM 811 C C . PRO A 1 104 ? 4.354 0.456 -7.112 1.00 97.62 104 PRO A C 1
ATOM 813 O O . PRO A 1 104 ? 5.338 0.926 -6.545 1.00 97.62 104 PRO A O 1
ATOM 816 N N . LEU A 1 105 ? 4.465 -0.357 -8.169 1.00 96.56 105 LEU A N 1
ATOM 817 C CA . LEU A 1 105 ? 5.741 -0.785 -8.741 1.00 96.56 105 LEU A CA 1
ATOM 818 C C . LEU A 1 105 ? 6.524 0.364 -9.396 1.00 96.56 105 LEU A C 1
ATOM 820 O O . LEU A 1 105 ? 7.741 0.431 -9.233 1.00 96.56 105 LEU A O 1
ATOM 824 N N . MET A 1 106 ? 5.852 1.285 -10.098 1.00 95.38 106 MET A N 1
ATOM 825 C CA . MET A 1 106 ? 6.500 2.494 -10.627 1.00 95.38 106 MET A CA 1
ATOM 826 C C . MET A 1 106 ? 6.999 3.396 -9.502 1.00 95.38 106 MET A C 1
ATOM 828 O O . MET A 1 106 ? 8.131 3.862 -9.564 1.00 95.38 106 MET A O 1
ATOM 832 N N . THR A 1 107 ? 6.185 3.609 -8.465 1.00 94.38 107 THR A N 1
ATOM 833 C CA . THR A 1 107 ? 6.572 4.418 -7.302 1.00 94.38 107 THR A CA 1
ATOM 834 C C . THR A 1 107 ? 7.785 3.823 -6.588 1.00 94.38 107 THR A C 1
ATOM 836 O O . THR A 1 107 ? 8.718 4.552 -6.269 1.00 94.38 107 THR A O 1
ATOM 839 N N . ALA A 1 108 ? 7.822 2.501 -6.389 1.00 94.25 108 ALA A N 1
ATOM 840 C CA . ALA A 1 108 ? 8.972 1.833 -5.783 1.00 94.25 108 ALA A CA 1
ATOM 841 C C . ALA A 1 108 ? 10.250 1.982 -6.633 1.00 94.25 108 ALA A C 1
ATOM 843 O O . ALA A 1 108 ? 11.317 2.265 -6.093 1.00 94.25 108 ALA A O 1
ATOM 844 N N . ALA A 1 109 ? 10.140 1.845 -7.958 1.00 92.06 109 ALA A N 1
ATOM 845 C CA . ALA A 1 109 ? 11.272 1.977 -8.877 1.00 92.06 109 ALA A CA 1
ATOM 846 C C . ALA A 1 109 ? 11.788 3.419 -9.051 1.00 92.06 109 ALA A C 1
ATOM 848 O O . ALA A 1 109 ? 12.904 3.594 -9.525 1.00 92.06 109 ALA A O 1
ATOM 849 N N . ASP A 1 110 ? 10.993 4.439 -8.715 1.00 88.75 110 ASP A N 1
ATOM 850 C CA . ASP A 1 110 ? 11.406 5.854 -8.757 1.00 88.75 110 ASP A CA 1
ATOM 851 C C . ASP A 1 110 ? 12.094 6.309 -7.455 1.00 88.75 110 ASP A C 1
ATOM 853 O O . ASP A 1 110 ? 12.787 7.323 -7.430 1.00 88.75 110 ASP A O 1
ATOM 857 N N . MET A 1 111 ? 11.892 5.574 -6.355 1.00 82.62 111 MET A N 1
ATOM 858 C CA . MET A 1 111 ? 12.336 5.979 -5.017 1.00 82.62 111 MET A CA 1
ATOM 859 C C . MET A 1 111 ? 13.524 5.185 -4.468 1.00 82.62 111 MET A C 1
ATOM 861 O O . MET A 1 111 ? 14.284 5.731 -3.664 1.00 82.62 111 MET A O 1
ATOM 865 N N . PHE A 1 112 ? 13.677 3.910 -4.843 1.00 71.94 112 PHE A N 1
ATOM 866 C CA . PHE A 1 112 ? 14.612 2.989 -4.187 1.00 71.94 112 PHE A CA 1
ATOM 867 C C . PHE A 1 112 ? 15.617 2.375 -5.165 1.00 71.94 112 PHE A C 1
ATOM 869 O O . PHE A 1 112 ? 15.504 1.216 -5.563 1.00 71.94 112 PHE A O 1
ATOM 876 N N . ASP A 1 113 ? 16.657 3.141 -5.492 1.00 67.31 113 ASP A N 1
ATOM 877 C CA . ASP A 1 113 ? 17.755 2.674 -6.350 1.00 67.31 113 ASP A CA 1
ATOM 878 C C . ASP A 1 113 ? 18.607 1.575 -5.673 1.00 67.31 113 ASP A C 1
ATOM 880 O O . ASP A 1 113 ? 19.170 0.710 -6.351 1.00 67.31 113 ASP A O 1
ATOM 884 N N . ASP A 1 114 ? 18.675 1.591 -4.333 1.00 68.50 114 ASP A N 1
ATOM 885 C CA . ASP A 1 114 ? 19.584 0.752 -3.535 1.00 68.50 114 ASP A CA 1
ATOM 886 C C . ASP A 1 114 ? 18.882 -0.363 -2.729 1.00 68.50 114 ASP A C 1
ATOM 888 O O . ASP A 1 114 ? 19.522 -1.368 -2.409 1.00 68.50 114 ASP A O 1
ATOM 892 N N . ASP A 1 115 ? 17.584 -0.224 -2.412 1.00 80.69 115 ASP A N 1
ATOM 893 C CA . ASP A 1 115 ? 16.793 -1.252 -1.713 1.00 80.69 115 ASP A CA 1
ATOM 894 C C . ASP A 1 115 ? 15.695 -1.821 -2.621 1.00 80.69 115 ASP A C 1
ATOM 896 O O . ASP A 1 115 ? 14.593 -1.292 -2.759 1.00 80.69 115 ASP A O 1
ATOM 900 N N . ALA A 1 116 ? 16.018 -2.962 -3.221 1.00 90.06 116 ALA A N 1
ATOM 901 C CA . ALA A 1 116 ? 15.141 -3.712 -4.105 1.00 90.06 116 ALA A CA 1
ATOM 902 C C . ALA A 1 116 ? 14.015 -4.476 -3.387 1.00 90.06 116 ALA A C 1
ATOM 904 O O . ALA A 1 116 ? 13.196 -5.097 -4.069 1.00 90.06 116 ALA A O 1
ATOM 905 N N . THR A 1 117 ? 13.975 -4.492 -2.051 1.00 94.56 117 THR A N 1
ATOM 906 C CA . THR A 1 117 ? 13.075 -5.372 -1.286 1.00 94.56 117 THR A CA 1
ATOM 907 C C . THR A 1 117 ? 11.616 -5.124 -1.652 1.00 94.56 117 THR A C 1
ATOM 909 O O . THR A 1 117 ? 10.909 -6.059 -2.010 1.00 94.56 117 THR A O 1
ATOM 912 N N . ILE A 1 118 ? 11.166 -3.865 -1.661 1.00 96.12 118 ILE A N 1
ATOM 913 C CA . ILE A 1 118 ? 9.778 -3.524 -2.018 1.00 96.12 118 ILE A CA 1
ATOM 914 C C . ILE A 1 118 ? 9.459 -3.927 -3.460 1.00 96.12 118 ILE A C 1
ATOM 916 O O . ILE A 1 118 ? 8.386 -4.459 -3.722 1.00 96.12 118 ILE A O 1
ATOM 920 N N . ILE A 1 119 ? 10.389 -3.719 -4.395 1.00 95.69 119 ILE A N 1
ATOM 921 C CA . ILE A 1 119 ? 10.204 -4.112 -5.799 1.00 95.69 119 ILE A CA 1
ATOM 922 C C . ILE A 1 119 ? 10.002 -5.626 -5.903 1.00 95.69 119 ILE A C 1
ATOM 924 O O . ILE A 1 119 ? 9.087 -6.073 -6.592 1.00 95.69 119 ILE A O 1
ATOM 928 N N . GLN A 1 120 ? 10.822 -6.411 -5.199 1.00 95.62 120 GLN A N 1
ATOM 929 C CA . GLN A 1 120 ? 10.689 -7.868 -5.155 1.00 95.62 120 GLN A CA 1
ATOM 930 C C . GLN A 1 120 ? 9.342 -8.280 -4.563 1.00 95.62 120 GLN A C 1
ATOM 932 O O . GLN A 1 120 ? 8.625 -9.044 -5.203 1.00 95.62 120 GLN A O 1
ATOM 937 N N . LEU A 1 121 ? 8.951 -7.707 -3.420 1.00 97.19 121 LEU A N 1
ATOM 938 C CA . LEU A 1 121 ? 7.659 -7.991 -2.789 1.00 97.19 121 LEU A CA 1
ATOM 939 C C . LEU A 1 121 ? 6.482 -7.723 -3.727 1.00 97.19 121 LEU A C 1
ATOM 941 O O . LEU A 1 121 ? 5.572 -8.545 -3.829 1.00 97.19 121 LEU A O 1
ATOM 945 N N . LEU A 1 122 ? 6.502 -6.597 -4.439 1.00 97.81 122 LEU A N 1
ATOM 946 C CA . LEU A 1 122 ? 5.450 -6.245 -5.389 1.00 97.81 122 LEU A CA 1
ATOM 947 C C . LEU A 1 122 ? 5.397 -7.233 -6.562 1.00 97.81 122 LEU A C 1
ATOM 949 O O . LEU A 1 122 ? 4.319 -7.722 -6.898 1.00 97.81 122 LEU A O 1
ATOM 953 N N . LEU A 1 123 ? 6.543 -7.563 -7.166 1.00 96.81 123 LEU A N 1
ATOM 954 C CA . LEU A 1 123 ? 6.618 -8.506 -8.290 1.00 96.81 123 LEU A CA 1
ATOM 955 C C . LEU A 1 123 ? 6.184 -9.923 -7.885 1.00 96.81 123 LEU A C 1
ATOM 957 O O . LEU A 1 123 ? 5.416 -10.560 -8.606 1.00 96.81 123 LEU A O 1
ATOM 961 N N . GLU A 1 124 ? 6.622 -10.401 -6.720 1.00 97.56 124 GLU A N 1
ATOM 962 C CA . GLU A 1 124 ? 6.240 -11.710 -6.172 1.00 97.56 124 GLU A CA 1
ATOM 963 C C . GLU A 1 124 ? 4.734 -11.814 -5.899 1.00 97.56 124 GLU A C 1
ATOM 965 O O . GLU A 1 124 ? 4.164 -12.901 -6.003 1.00 97.56 124 GLU A O 1
ATOM 970 N N . ASN A 1 125 ? 4.077 -10.684 -5.622 1.00 98.25 125 ASN A N 1
ATOM 971 C CA . ASN A 1 125 ? 2.636 -10.600 -5.377 1.00 98.25 125 ASN A CA 1
ATOM 972 C C . ASN A 1 125 ? 1.830 -10.133 -6.601 1.00 98.25 125 ASN A C 1
ATOM 974 O O . ASN A 1 125 ? 0.657 -9.783 -6.479 1.00 98.25 125 ASN A O 1
ATOM 978 N N . GLY A 1 126 ? 2.423 -10.191 -7.798 1.00 97.38 126 GLY A N 1
ATOM 979 C CA . GLY A 1 126 ? 1.697 -10.025 -9.058 1.00 97.38 126 GLY A CA 1
ATOM 980 C C . GLY A 1 126 ? 1.537 -8.581 -9.527 1.00 97.38 126 GLY A C 1
ATOM 981 O O . GLY A 1 126 ? 0.578 -8.279 -10.242 1.00 97.38 126 GLY A O 1
ATOM 982 N N . ALA A 1 127 ? 2.450 -7.686 -9.148 1.00 97.75 127 ALA A N 1
ATOM 983 C CA . ALA A 1 127 ? 2.517 -6.365 -9.759 1.00 97.75 127 ALA A CA 1
ATOM 984 C C . ALA A 1 127 ? 2.836 -6.472 -11.261 1.00 97.75 127 ALA A C 1
ATOM 986 O O . ALA A 1 127 ? 3.767 -7.179 -11.652 1.00 97.75 127 ALA A O 1
ATOM 987 N N . ASP A 1 128 ? 2.078 -5.763 -12.099 1.00 96.38 128 ASP A N 1
ATOM 988 C CA . ASP A 1 128 ? 2.249 -5.748 -13.554 1.00 96.38 128 ASP A CA 1
ATOM 989 C C . ASP A 1 128 ? 3.295 -4.693 -13.979 1.00 96.38 128 ASP A C 1
ATOM 991 O O . ASP A 1 128 ? 3.025 -3.487 -13.910 1.00 96.38 128 ASP A O 1
ATOM 995 N N . PRO A 1 129 ? 4.489 -5.098 -14.461 1.00 95.69 129 PRO A N 1
ATOM 996 C CA . PRO A 1 129 ? 5.508 -4.158 -14.924 1.00 95.69 129 PRO A CA 1
ATOM 997 C C . PRO A 1 129 ? 5.168 -3.510 -16.277 1.00 95.69 129 PRO A C 1
ATOM 999 O O . PRO A 1 129 ? 5.781 -2.505 -16.650 1.00 95.69 129 PRO A O 1
ATOM 1002 N N . HIS A 1 130 ? 4.203 -4.046 -17.027 1.00 94.31 130 HIS A N 1
ATOM 1003 C CA . HIS A 1 130 ? 3.835 -3.544 -18.352 1.00 94.31 130 HIS A CA 1
ATOM 1004 C C . HIS A 1 130 ? 2.763 -2.454 -18.310 1.00 94.31 130 HIS A C 1
ATOM 1006 O O . HIS A 1 130 ? 2.551 -1.773 -19.324 1.00 94.31 130 HIS A O 1
ATOM 1012 N N . GLN A 1 131 ? 2.102 -2.254 -17.164 1.00 95.19 131 GLN A N 1
ATOM 1013 C CA . GLN A 1 131 ? 1.140 -1.172 -17.002 1.00 95.19 131 GLN A CA 1
ATOM 1014 C C . GLN A 1 131 ? 1.809 0.175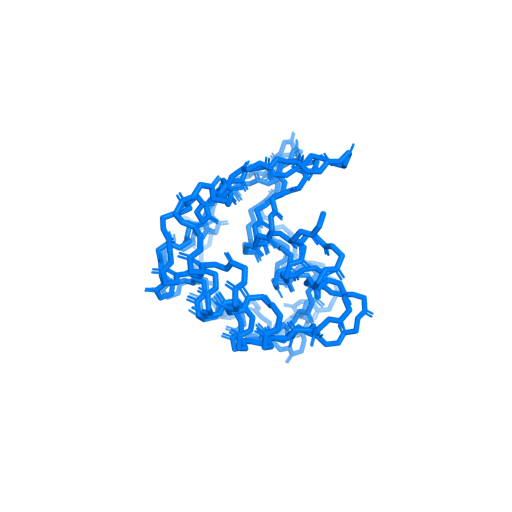 -17.304 1.00 95.19 131 GLN A C 1
ATOM 1016 O O . GLN A 1 131 ? 2.987 0.395 -17.022 1.00 95.19 131 GLN A O 1
ATOM 1021 N N . LYS A 1 132 ? 1.048 1.080 -17.921 1.00 96.00 132 LYS A N 1
ATOM 1022 C CA . LYS A 1 132 ? 1.485 2.439 -18.244 1.00 96.00 132 LYS A CA 1
ATOM 1023 C C . LYS A 1 132 ? 0.656 3.437 -17.457 1.00 96.00 132 LYS A C 1
ATOM 1025 O O . LYS A 1 132 ? -0.562 3.283 -17.372 1.00 96.00 132 LYS A O 1
ATOM 1030 N N . ASN A 1 133 ? 1.314 4.462 -16.932 1.00 97.06 133 ASN A N 1
ATOM 1031 C CA . ASN A 1 133 ? 0.634 5.583 -16.299 1.00 97.06 133 ASN A CA 1
ATOM 1032 C C . ASN A 1 133 ? -0.059 6.483 -17.337 1.00 97.06 133 ASN A C 1
ATOM 1034 O O . ASN A 1 133 ? 0.004 6.240 -18.549 1.00 97.06 133 ASN A O 1
ATOM 1038 N N . ASN A 1 134 ? -0.687 7.569 -16.880 1.00 97.94 134 ASN A N 1
ATOM 1039 C CA . ASN A 1 134 ? -1.442 8.484 -17.746 1.00 97.94 134 ASN A CA 1
ATOM 1040 C C . ASN A 1 134 ? -0.563 9.222 -18.776 1.00 97.94 134 ASN A C 1
ATOM 1042 O O . ASN A 1 134 ? -1.083 9.831 -19.711 1.00 97.94 134 ASN A O 1
ATOM 1046 N N . TYR A 1 135 ? 0.762 9.142 -18.639 1.00 95.94 135 TYR A N 1
ATOM 1047 C CA . TYR A 1 135 ? 1.748 9.702 -19.563 1.00 95.94 135 TYR A CA 1
ATOM 1048 C C . TYR A 1 135 ? 2.327 8.657 -20.530 1.00 95.94 135 TYR A C 1
ATOM 1050 O O . TYR A 1 135 ? 3.220 8.971 -21.317 1.00 95.94 135 TYR A O 1
ATOM 1058 N N . GLY A 1 136 ? 1.839 7.414 -20.490 1.00 95.31 136 GLY A N 1
ATOM 1059 C CA . GLY A 1 136 ? 2.344 6.319 -21.318 1.00 95.31 136 GLY A CA 1
ATOM 1060 C C . GLY A 1 136 ? 3.680 5.739 -20.841 1.00 95.31 136 GLY A C 1
ATOM 1061 O O . GLY A 1 136 ? 4.317 5.006 -21.599 1.00 95.31 136 GLY A O 1
ATOM 1062 N N . VAL A 1 137 ? 4.107 6.062 -19.617 1.00 93.31 137 VAL A N 1
ATOM 1063 C CA . VAL A 1 137 ? 5.360 5.597 -19.006 1.00 93.31 137 VAL A CA 1
ATOM 1064 C C . VAL A 1 137 ? 5.089 4.298 -18.242 1.00 93.31 137 VAL A C 1
ATOM 1066 O O . VAL A 1 137 ? 4.171 4.250 -17.427 1.00 93.31 137 VAL A O 1
ATOM 1069 N N . SER A 1 138 ? 5.866 3.251 -18.527 1.00 94.19 138 SER A N 1
ATOM 1070 C CA . SER A 1 138 ? 5.912 1.995 -17.760 1.00 94.19 138 SER A CA 1
ATOM 1071 C C . SER A 1 138 ? 7.115 1.983 -16.812 1.00 94.19 138 SER A C 1
ATOM 1073 O O . SER A 1 138 ? 8.010 2.827 -16.934 1.00 94.19 138 SER A O 1
ATOM 1075 N N . VAL A 1 139 ? 7.196 0.987 -15.921 1.00 93.75 139 VAL A N 1
ATOM 1076 C CA . VAL A 1 139 ? 8.384 0.818 -15.065 1.00 93.75 139 VAL A CA 1
ATOM 1077 C C . VAL A 1 139 ? 9.656 0.636 -15.900 1.00 93.75 139 VAL A C 1
ATOM 1079 O O . VAL A 1 139 ? 10.685 1.214 -15.572 1.00 93.75 139 VAL A O 1
ATOM 1082 N N . TYR A 1 140 ? 9.577 -0.042 -17.053 1.00 93.50 140 TYR A N 1
ATOM 1083 C CA . TYR A 1 140 ? 10.704 -0.207 -17.979 1.00 93.50 140 TYR A CA 1
ATOM 1084 C C . TYR A 1 140 ? 11.307 1.118 -18.433 1.00 93.50 140 TYR A C 1
ATOM 1086 O O . TYR A 1 140 ? 12.528 1.246 -18.524 1.00 93.50 140 TYR A O 1
ATOM 1094 N N . LYS A 1 141 ? 10.471 2.138 -18.649 1.00 90.94 141 LYS A N 1
ATOM 1095 C CA . LYS A 1 141 ? 10.963 3.458 -19.034 1.00 90.94 141 LYS A CA 1
ATOM 1096 C C . LYS A 1 141 ? 11.709 4.154 -17.891 1.00 90.94 141 LYS A C 1
ATOM 1098 O O . LYS A 1 141 ? 12.705 4.825 -18.152 1.00 90.94 141 LYS A O 1
ATOM 1103 N N . LEU A 1 142 ? 11.259 3.974 -16.648 1.00 88.06 142 LEU A N 1
ATOM 1104 C CA . LEU A 1 142 ? 11.953 4.476 -15.454 1.00 88.06 142 LEU A CA 1
ATOM 1105 C C . LEU A 1 142 ? 13.290 3.757 -15.256 1.00 88.06 142 LEU A C 1
ATOM 1107 O O . LEU A 1 142 ? 14.297 4.382 -14.921 1.00 88.06 142 LEU A O 1
ATOM 1111 N N . LEU A 1 143 ? 13.338 2.458 -15.558 1.00 88.75 143 LEU A N 1
ATOM 1112 C CA . LEU A 1 143 ? 14.566 1.679 -15.482 1.00 88.75 143 LEU A CA 1
ATOM 1113 C C . LEU A 1 143 ? 15.654 2.203 -16.416 1.00 88.75 143 LEU A C 1
ATOM 1115 O O . LEU A 1 143 ? 16.816 1.994 -16.108 1.00 88.75 143 LEU A O 1
ATOM 1119 N N . GLU A 1 144 ? 15.356 2.891 -17.519 1.00 87.75 144 GLU A N 1
ATOM 1120 C CA . GLU A 1 144 ? 16.378 3.475 -18.407 1.00 87.75 144 GLU A CA 1
ATOM 1121 C C . GLU A 1 144 ? 17.108 4.683 -17.791 1.00 87.75 144 GLU A C 1
ATOM 1123 O O . GLU A 1 144 ? 18.179 5.066 -18.271 1.00 87.75 144 GLU A O 1
ATOM 1128 N N . MET A 1 145 ? 16.562 5.279 -16.727 1.00 83.62 145 MET A N 1
ATOM 1129 C CA . MET A 1 145 ? 17.130 6.469 -16.094 1.00 83.62 145 MET A CA 1
ATOM 1130 C C . MET A 1 145 ? 18.453 6.146 -15.365 1.00 83.62 145 MET A C 1
ATOM 1132 O O . MET A 1 145 ? 18.675 5.009 -14.928 1.00 83.62 145 MET A O 1
ATOM 1136 N N . PRO A 1 146 ? 19.385 7.114 -15.254 1.00 78.81 146 PRO A N 1
ATOM 1137 C CA . PRO A 1 146 ? 20.584 6.954 -14.430 1.00 78.81 146 PRO A CA 1
ATOM 1138 C C . PRO A 1 146 ? 20.187 6.715 -12.966 1.00 78.81 146 PRO A C 1
ATOM 1140 O O . PRO A 1 146 ? 19.362 7.460 -12.458 1.00 78.81 146 PRO A O 1
ATOM 1143 N N . GLY A 1 147 ? 20.778 5.714 -12.306 1.00 77.38 147 GLY A N 1
ATOM 1144 C CA . GLY A 1 147 ? 20.442 5.325 -10.922 1.00 77.38 147 GLY A CA 1
ATOM 1145 C C . GLY A 1 147 ? 19.837 3.922 -10.825 1.00 77.38 147 GLY A C 1
ATOM 1146 O O . GLY A 1 147 ? 20.350 3.070 -10.109 1.00 77.38 147 GLY A O 1
ATOM 1147 N N . ASN A 1 148 ? 18.912 3.585 -11.726 1.00 79.25 148 ASN A N 1
ATOM 1148 C CA . ASN A 1 148 ? 18.140 2.332 -11.685 1.00 79.25 148 ASN A CA 1
ATOM 1149 C C . ASN A 1 148 ? 18.860 1.067 -12.183 1.00 79.25 148 ASN A C 1
ATOM 1151 O O . ASN A 1 148 ? 18.235 0.042 -12.465 1.00 79.25 148 ASN A O 1
ATOM 1155 N N . ALA A 1 149 ? 20.187 1.098 -12.328 1.00 77.12 149 ALA A N 1
ATOM 1156 C CA . ALA A 1 149 ? 20.934 -0.032 -12.883 1.00 77.12 149 ALA A CA 1
ATOM 1157 C C . ALA A 1 149 ? 20.838 -1.297 -12.016 1.00 77.12 149 ALA A C 1
ATOM 1159 O O . ALA A 1 149 ? 20.801 -2.401 -12.560 1.00 77.12 149 ALA A O 1
ATOM 1160 N N . SER A 1 150 ? 20.773 -1.127 -10.695 1.00 82.44 150 SER A N 1
ATOM 1161 C CA . SER A 1 150 ? 20.763 -2.215 -9.713 1.00 82.44 150 SER A CA 1
ATOM 1162 C C . SER A 1 150 ? 19.469 -3.031 -9.744 1.00 82.44 150 SER A C 1
ATOM 1164 O O . SER A 1 150 ? 19.503 -4.246 -9.560 1.00 82.44 150 SER A O 1
ATOM 1166 N N . ILE A 1 151 ? 18.338 -2.384 -10.039 1.00 87.69 151 ILE A N 1
ATOM 1167 C CA . ILE A 1 151 ? 17.005 -3.000 -9.984 1.00 87.69 151 ILE A CA 1
ATOM 1168 C C . ILE A 1 151 ? 16.542 -3.576 -11.330 1.00 87.69 151 ILE A C 1
ATOM 1170 O O . ILE A 1 151 ? 15.632 -4.397 -11.360 1.00 87.69 151 ILE A O 1
ATOM 1174 N N . ARG A 1 152 ? 17.195 -3.230 -12.452 1.00 87.31 152 ARG A N 1
ATOM 1175 C CA . ARG A 1 152 ? 16.836 -3.708 -13.810 1.00 87.31 152 ARG A CA 1
ATOM 1176 C C . ARG A 1 152 ? 16.694 -5.222 -13.924 1.00 87.31 152 ARG A C 1
ATOM 1178 O O . ARG A 1 152 ? 15.787 -5.702 -14.592 1.00 87.31 152 ARG A O 1
ATOM 1185 N N . ASN A 1 153 ? 17.588 -5.962 -13.275 1.00 88.75 153 ASN A N 1
ATOM 1186 C CA . ASN A 1 153 ? 17.637 -7.421 -13.380 1.00 88.75 153 ASN A CA 1
ATOM 1187 C C . ASN A 1 153 ? 16.502 -8.126 -12.617 1.00 88.75 153 ASN A C 1
ATOM 1189 O O . ASN A 1 153 ? 16.400 -9.347 -12.699 1.00 88.75 153 ASN A O 1
ATOM 1193 N N . LEU A 1 154 ? 15.685 -7.383 -11.863 1.00 90.81 154 LEU A N 1
ATOM 1194 C CA . LEU A 1 154 ? 14.540 -7.925 -11.128 1.00 90.81 154 LEU A CA 1
ATOM 1195 C C . LEU A 1 154 ? 13.314 -8.113 -12.024 1.00 90.81 154 LEU A C 1
ATOM 1197 O O . LEU A 1 154 ? 12.443 -8.918 -11.713 1.00 90.81 154 LEU A O 1
ATOM 1201 N N . PHE A 1 155 ? 13.237 -7.364 -13.123 1.00 91.44 155 PHE A N 1
ATOM 1202 C CA . PHE A 1 155 ? 12.052 -7.317 -13.965 1.00 91.44 155 PHE A CA 1
ATOM 1203 C C . PHE A 1 155 ? 12.121 -8.387 -15.059 1.00 91.44 155 PHE A C 1
ATOM 1205 O O . PHE A 1 155 ? 13.198 -8.632 -15.617 1.00 91.44 155 PHE A O 1
ATOM 1212 N N . PRO A 1 156 ? 10.982 -9.009 -15.420 1.00 87.19 156 PRO A N 1
ATOM 1213 C CA . PRO A 1 156 ? 10.921 -9.816 -16.630 1.00 87.19 156 PRO A CA 1
ATOM 1214 C C . PRO A 1 156 ? 11.227 -8.925 -17.840 1.00 87.19 156 PRO A C 1
ATOM 1216 O O . PRO A 1 156 ? 11.025 -7.711 -17.772 1.00 87.19 156 PRO A O 1
ATOM 1219 N N . PRO A 1 157 ? 11.727 -9.474 -18.953 1.00 84.88 157 PRO A N 1
ATOM 1220 C CA . PRO A 1 157 ? 12.022 -8.651 -20.115 1.00 84.88 157 PRO A CA 1
ATOM 1221 C C . PRO A 1 157 ? 10.722 -8.074 -20.723 1.00 84.88 157 PRO A C 1
ATOM 1223 O O . PRO A 1 157 ? 9.658 -8.674 -20.616 1.00 84.88 157 PRO A O 1
ATOM 1226 N N . GLU A 1 158 ? 10.799 -6.870 -21.299 1.00 84.81 158 GLU A N 1
ATOM 1227 C CA . GLU A 1 158 ? 9.632 -6.047 -21.695 1.00 84.81 158 GLU A CA 1
ATOM 1228 C C . GLU A 1 158 ? 8.802 -6.619 -22.868 1.00 84.81 158 GLU A C 1
ATOM 1230 O O . GLU A 1 158 ? 7.706 -6.132 -23.146 1.00 84.81 158 GLU A O 1
ATOM 1235 N N . ASN A 1 159 ? 9.341 -7.615 -23.575 1.00 71.81 159 ASN A N 1
ATOM 1236 C CA . ASN A 1 159 ? 8.956 -8.047 -24.925 1.00 71.81 159 ASN A CA 1
ATOM 1237 C C . ASN A 1 159 ? 7.654 -8.842 -25.056 1.00 71.81 159 ASN A C 1
ATOM 1239 O O . ASN A 1 159 ? 7.372 -9.700 -24.195 1.00 71.81 159 ASN A O 1
#

Sequence (159 aa):
MIFSIIIKNQLNELIDDLKNENIDLNQRNEFGNTPLHVACNSIYAINKEIVEVLLKHPLDINARGIDDCTPLYYAIGKGDNEVVQILIDNGADVNIPDSYGNTPLMTAADMFDDDATIIQLLLENGADPHQKNNYGVSVYKLLEMPGNASIRNLFPPEN

Radius of gyration: 16.31 Å; chains: 1; bounding box: 40×28×49 Å

Foldseek 3Di:
DLLVCLQVVVLVVNLVVVVPVPDDQCDADPQQDGSLLSQLQHPDDRDVSSNVSSLVDDDDQCRQTHQGDGSLLSNLVVVPLPSNLVSVVSPHDQARAGNQQQTSLLSNLQRPLPDCSSNLVSVVSPHDQQGAGPVRDGSVNSCVDPSNVNNVVVDDDND

pLDDT: mean 93.62, std 6.49, range [67.31, 98.81]